Protein AF-A0A0R1L2V9-F1 (afdb_monomer_lite)

Structure (mmCIF, N/CA/C/O backbone):
data_AF-A0A0R1L2V9-F1
#
_entry.id   AF-A0A0R1L2V9-F1
#
loop_
_atom_site.group_PDB
_atom_site.id
_atom_site.type_symbol
_atom_site.label_atom_id
_atom_site.label_alt_id
_atom_site.label_comp_id
_atom_site.label_asym_id
_atom_site.label_entity_id
_atom_site.label_seq_id
_atom_site.pdbx_PDB_ins_code
_atom_site.Cartn_x
_atom_site.Cartn_y
_atom_site.Cartn_z
_atom_site.occupancy
_atom_site.B_iso_or_equiv
_atom_site.auth_seq_id
_atom_site.auth_comp_id
_atom_site.auth_asym_id
_atom_site.auth_atom_id
_atom_site.pdbx_PDB_model_num
ATOM 1 N N . MET A 1 1 ? -15.362 4.537 20.314 1.00 76.81 1 MET A N 1
ATOM 2 C CA . MET A 1 1 ? -13.960 4.116 20.316 1.00 76.81 1 MET A CA 1
ATOM 3 C C . MET A 1 1 ? -13.213 5.041 21.249 1.00 76.81 1 MET A C 1
ATOM 5 O O . MET A 1 1 ? -13.262 6.253 21.044 1.00 76.81 1 MET A O 1
ATOM 9 N N . THR A 1 2 ? -12.652 4.497 22.320 1.00 91.56 2 THR A N 1
ATOM 10 C CA . THR A 1 2 ? -11.661 5.181 23.160 1.00 91.56 2 THR A CA 1
ATOM 11 C C . THR A 1 2 ? -10.327 5.286 22.408 1.00 91.56 2 THR A C 1
ATOM 13 O O . THR A 1 2 ? -10.193 4.738 21.316 1.00 91.56 2 THR A O 1
ATOM 16 N N . SER A 1 3 ? -9.344 6.001 22.966 1.00 88.94 3 SER A N 1
ATOM 17 C CA . SER A 1 3 ? -7.994 6.037 22.376 1.00 88.94 3 SER A CA 1
ATOM 18 C C . SER A 1 3 ? -7.375 4.639 22.340 1.00 88.94 3 SER A C 1
ATOM 20 O O . SER A 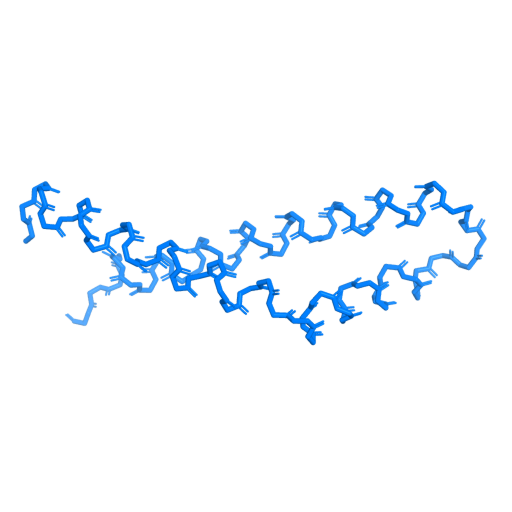1 3 ? -6.901 4.213 21.297 1.00 88.94 3 SER A O 1
ATOM 22 N N . ASP A 1 4 ? -7.476 3.897 23.444 1.00 92.44 4 ASP A N 1
ATOM 23 C CA . ASP A 1 4 ? -6.885 2.562 23.565 1.00 92.44 4 ASP A CA 1
ATOM 24 C C . ASP A 1 4 ? -7.529 1.560 22.588 1.00 92.44 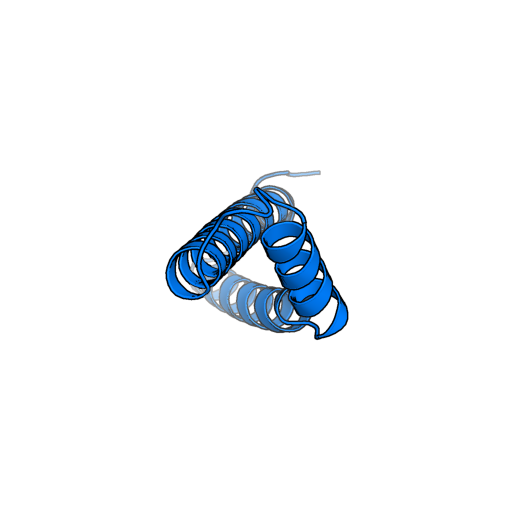4 ASP A C 1
ATOM 26 O O . ASP A 1 4 ? -6.831 0.798 21.925 1.00 92.44 4 ASP A O 1
ATOM 30 N N . GLU A 1 5 ? -8.859 1.616 22.425 1.00 89.94 5 GLU A N 1
ATOM 31 C CA . GLU A 1 5 ? -9.582 0.800 21.435 1.00 89.94 5 GLU A CA 1
ATOM 32 C C . GLU A 1 5 ? -9.193 1.161 19.991 1.00 89.94 5 GLU A C 1
ATOM 34 O O . GLU A 1 5 ? -9.224 0.304 19.106 1.00 89.94 5 GLU A O 1
ATOM 39 N N . PHE A 1 6 ? -8.861 2.430 19.729 1.00 90.19 6 PHE A N 1
ATOM 40 C CA . PHE A 1 6 ? -8.381 2.863 18.417 1.00 90.19 6 PHE A CA 1
ATOM 41 C C . PHE A 1 6 ? -6.977 2.337 18.149 1.00 90.19 6 PHE A C 1
ATOM 43 O O . PHE A 1 6 ? -6.748 1.791 17.074 1.00 90.19 6 PHE A O 1
ATOM 50 N N . ASP A 1 7 ? -6.067 2.465 19.111 1.00 92.88 7 ASP A N 1
ATOM 51 C CA . ASP A 1 7 ? -4.672 2.052 18.958 1.00 92.88 7 ASP A CA 1
ATOM 52 C C . ASP A 1 7 ? -4.555 0.536 18.740 1.00 92.88 7 ASP A C 1
ATOM 54 O O . ASP A 1 7 ? -3.817 0.096 17.855 1.00 92.88 7 ASP A O 1
ATOM 58 N N . GLU A 1 8 ? -5.340 -0.266 19.468 1.00 94.00 8 GLU A N 1
ATOM 59 C CA . GLU A 1 8 ? -5.409 -1.718 19.266 1.00 94.00 8 GLU A CA 1
ATOM 60 C C . GLU A 1 8 ? -5.963 -2.066 17.875 1.00 94.00 8 GLU A C 1
ATOM 62 O O . GLU A 1 8 ? -5.324 -2.797 17.112 1.00 94.00 8 GLU A O 1
ATOM 67 N N . LYS A 1 9 ? -7.101 -1.468 17.483 1.00 90.94 9 LYS A N 1
ATOM 68 C CA . LYS A 1 9 ? -7.693 -1.689 16.153 1.00 90.94 9 LYS A CA 1
ATOM 69 C C . LYS A 1 9 ? -6.751 -1.241 15.029 1.00 90.94 9 LYS A C 1
ATOM 71 O O . LYS A 1 9 ? -6.687 -1.883 13.981 1.00 90.94 9 LYS A O 1
ATOM 76 N N . TYR A 1 10 ? -6.030 -0.142 15.226 1.00 92.81 10 TYR A N 1
ATOM 77 C CA . TYR A 1 10 ? -5.074 0.391 14.263 1.00 92.81 10 TYR A CA 1
ATOM 78 C C . TYR A 1 10 ? -3.860 -0.529 14.102 1.00 92.81 10 TYR A C 1
ATOM 80 O O . TYR A 1 10 ? -3.456 -0.802 12.972 1.00 92.81 10 TYR A O 1
ATOM 88 N N . ALA A 1 11 ? -3.321 -1.069 15.198 1.00 94.50 11 ALA A N 1
ATOM 89 C CA . ALA A 1 11 ? -2.229 -2.038 15.146 1.00 94.50 11 ALA A CA 1
ATOM 90 C C . ALA A 1 11 ? -2.638 -3.328 14.413 1.00 94.50 11 ALA A C 1
ATOM 92 O O . ALA A 1 11 ? -1.910 -3.802 13.540 1.00 94.50 11 ALA A O 1
ATOM 93 N N . GLU A 1 12 ? -3.825 -3.869 14.702 1.00 94.31 12 GLU A N 1
ATOM 94 C CA . GLU A 1 12 ? -4.353 -5.026 13.969 1.00 94.31 12 GLU A CA 1
ATOM 95 C C . GLU A 1 12 ? -4.563 -4.736 12.480 1.00 94.31 12 GLU A C 1
ATOM 97 O O . GLU A 1 12 ? -4.293 -5.589 11.633 1.00 94.31 12 GLU A O 1
ATOM 102 N N . PHE A 1 13 ? -5.067 -3.543 12.159 1.00 94.56 13 PHE A N 1
ATOM 103 C CA . PHE A 1 13 ? -5.255 -3.094 10.786 1.00 94.56 13 PHE A CA 1
ATOM 104 C C . PHE A 1 13 ? -3.927 -3.041 10.023 1.00 94.56 13 PHE A C 1
ATOM 106 O O . PHE A 1 13 ? -3.867 -3.555 8.908 1.00 94.56 13 PHE A O 1
ATOM 113 N N . LEU A 1 14 ? -2.876 -2.468 10.618 1.00 95.19 14 LEU A N 1
ATOM 114 C CA . LEU A 1 14 ? -1.557 -2.389 9.987 1.00 95.19 14 LEU A CA 1
ATOM 115 C C . LEU A 1 14 ? -0.975 -3.773 9.709 1.00 95.19 14 LEU A C 1
ATOM 117 O O . LEU A 1 14 ? -0.557 -4.022 8.586 1.00 95.19 14 LEU A O 1
ATOM 121 N N . ASN A 1 15 ? -1.031 -4.688 10.680 1.00 94.69 15 ASN A N 1
ATOM 122 C CA . ASN A 1 15 ? -0.529 -6.051 10.485 1.00 94.69 15 ASN A CA 1
ATOM 123 C C . ASN A 1 15 ? -1.252 -6.756 9.327 1.00 94.69 15 ASN A C 1
ATOM 125 O O . ASN A 1 15 ? -0.616 -7.326 8.448 1.00 94.69 15 ASN A O 1
ATOM 129 N N . LYS A 1 16 ? -2.589 -6.658 9.278 1.00 92.38 16 LYS A N 1
ATOM 130 C CA . LYS A 1 16 ? -3.382 -7.225 8.175 1.00 92.38 16 LYS A CA 1
ATOM 131 C C . LYS A 1 16 ? -3.060 -6.561 6.837 1.00 92.38 16 LYS A C 1
ATOM 133 O O . LYS A 1 16 ? -3.059 -7.233 5.811 1.00 92.38 16 LYS A O 1
ATOM 138 N N . PHE A 1 17 ? -2.842 -5.247 6.833 1.00 95.06 17 PHE A N 1
ATOM 139 C CA . PHE A 1 17 ? -2.474 -4.515 5.628 1.00 95.06 17 PHE A CA 1
ATOM 140 C C . PHE A 1 17 ? -1.115 -4.968 5.093 1.00 95.06 17 PHE A C 1
ATOM 142 O O . PHE A 1 17 ? -1.016 -5.222 3.896 1.00 95.06 17 PHE A O 1
ATOM 149 N N . ASP A 1 18 ? -0.111 -5.089 5.961 1.00 92.75 18 ASP A N 1
ATOM 150 C CA . ASP A 1 18 ? 1.234 -5.520 5.579 1.00 92.75 18 ASP A CA 1
ATOM 151 C C . ASP A 1 18 ? 1.198 -6.940 4.999 1.00 92.75 18 ASP A C 1
ATOM 153 O O . ASP A 1 18 ? 1.659 -7.141 3.877 1.00 92.75 18 ASP A O 1
ATOM 157 N N . ASP A 1 19 ? 0.522 -7.881 5.669 1.00 92.75 19 ASP A N 1
ATOM 158 C CA . ASP A 1 19 ? 0.349 -9.256 5.174 1.00 92.75 19 ASP A CA 1
ATOM 159 C C . ASP A 1 19 ? -0.335 -9.309 3.795 1.00 92.75 19 ASP A C 1
ATOM 161 O O . ASP A 1 19 ? 0.018 -10.122 2.944 1.00 92.75 19 ASP A O 1
ATOM 165 N N . MET A 1 20 ? -1.335 -8.452 3.558 1.00 91.50 20 MET A N 1
ATOM 166 C CA . MET A 1 20 ? -2.060 -8.411 2.285 1.00 91.50 20 MET A CA 1
ATOM 167 C C . MET A 1 20 ? -1.285 -7.708 1.170 1.00 91.50 20 MET A C 1
ATOM 169 O O . MET A 1 20 ? -1.430 -8.067 0.002 1.00 91.50 20 MET A O 1
ATOM 173 N N . PHE A 1 21 ? -0.550 -6.642 1.493 1.00 93.69 21 PHE A N 1
ATOM 174 C CA . PHE A 1 21 ? 0.138 -5.832 0.493 1.00 93.69 21 PHE A CA 1
ATOM 175 C C . PHE A 1 21 ? 1.455 -6.475 0.056 1.00 93.69 21 PHE A C 1
ATOM 177 O O . PHE A 1 21 ? 1.770 -6.437 -1.135 1.00 93.69 21 PHE A O 1
ATOM 184 N N . ASP A 1 22 ? 2.176 -7.095 0.991 1.00 92.44 22 ASP A N 1
ATOM 185 C CA . ASP A 1 22 ? 3.456 -7.770 0.746 1.00 92.44 22 ASP A CA 1
ATOM 186 C C . ASP A 1 22 ? 3.299 -9.226 0.285 1.00 92.44 22 ASP A C 1
ATOM 188 O O . ASP A 1 22 ? 4.262 -9.995 0.279 1.00 92.44 22 ASP A O 1
ATOM 192 N N . ASP A 1 23 ? 2.098 -9.600 -0.159 1.00 94.25 23 ASP A N 1
ATOM 193 C CA . ASP A 1 23 ? 1.877 -10.862 -0.851 1.00 94.25 23 ASP A CA 1
ATOM 194 C C . ASP A 1 23 ? 2.762 -10.972 -2.110 1.00 94.25 23 ASP A C 1
ATOM 196 O O . ASP A 1 23 ? 2.961 -10.007 -2.862 1.00 94.25 23 ASP A O 1
ATOM 200 N N . GLU A 1 24 ? 3.296 -12.173 -2.348 1.00 92.88 24 GLU A N 1
ATOM 201 C CA . GLU A 1 24 ? 4.268 -12.437 -3.412 1.00 92.88 24 GLU A CA 1
ATOM 202 C C . GLU A 1 24 ? 3.712 -12.104 -4.806 1.00 92.88 24 GLU A C 1
ATOM 204 O O . GLU A 1 24 ? 4.443 -11.566 -5.645 1.00 92.88 24 GLU A O 1
ATOM 209 N N . GLU A 1 25 ? 2.416 -12.336 -5.050 1.00 92.62 25 GLU A N 1
ATOM 210 C CA . GLU A 1 25 ? 1.786 -12.016 -6.333 1.00 92.62 25 GLU A CA 1
ATOM 211 C C . GLU A 1 25 ? 1.742 -10.502 -6.572 1.00 92.62 25 GLU A C 1
ATOM 213 O O . GLU A 1 25 ? 2.002 -10.030 -7.685 1.00 92.62 25 GLU A O 1
ATOM 218 N N . ASN A 1 26 ? 1.452 -9.716 -5.529 1.00 91.38 26 ASN A N 1
ATOM 219 C CA . ASN A 1 26 ? 1.406 -8.261 -5.642 1.00 91.38 26 ASN A CA 1
ATOM 220 C C . ASN A 1 26 ? 2.809 -7.668 -5.837 1.00 91.38 26 ASN A C 1
ATOM 222 O O . ASN A 1 26 ? 2.991 -6.783 -6.678 1.00 91.38 26 ASN A O 1
ATOM 226 N N . ILE A 1 27 ? 3.812 -8.188 -5.123 1.00 92.44 27 ILE A N 1
ATOM 227 C CA . ILE A 1 27 ? 5.212 -7.781 -5.299 1.00 92.44 27 ILE A CA 1
ATOM 228 C C . ILE A 1 27 ? 5.690 -8.087 -6.722 1.00 92.44 27 ILE A C 1
ATOM 230 O O . ILE A 1 27 ? 6.306 -7.224 -7.359 1.00 92.44 27 ILE A O 1
ATOM 234 N N . GLU A 1 28 ? 5.407 -9.283 -7.248 1.00 93.50 28 GLU A N 1
ATOM 235 C CA . GLU A 1 28 ? 5.832 -9.647 -8.601 1.00 93.50 28 GLU A CA 1
ATOM 236 C C . GLU A 1 28 ? 5.103 -8.815 -9.662 1.00 93.50 28 GLU A C 1
ATOM 238 O O . GLU A 1 28 ? 5.736 -8.373 -10.620 1.00 93.50 28 GLU A O 1
ATOM 243 N N . ARG A 1 29 ? 3.820 -8.481 -9.464 1.00 94.44 29 ARG A N 1
ATOM 244 C CA . ARG A 1 29 ? 3.108 -7.548 -10.351 1.00 94.44 29 ARG A CA 1
ATOM 245 C C . ARG A 1 29 ? 3.800 -6.183 -10.413 1.00 94.44 29 ARG A C 1
ATOM 247 O O . ARG A 1 29 ? 4.069 -5.691 -11.506 1.00 94.44 29 ARG A O 1
ATOM 254 N N . ILE A 1 30 ? 4.124 -5.584 -9.264 1.00 92.69 30 ILE A N 1
ATOM 255 C CA . ILE A 1 30 ? 4.804 -4.275 -9.208 1.00 92.69 30 ILE A CA 1
ATOM 256 C C . ILE A 1 30 ? 6.185 -4.360 -9.874 1.00 92.69 30 ILE A C 1
ATOM 258 O O . ILE A 1 30 ? 6.617 -3.442 -10.575 1.00 92.69 30 ILE A O 1
ATOM 262 N N . ARG A 1 31 ? 6.884 -5.484 -9.690 1.00 89.69 31 ARG A N 1
ATOM 263 C CA . ARG A 1 31 ? 8.172 -5.744 -10.336 1.00 89.69 31 ARG A CA 1
ATOM 264 C C . ARG A 1 31 ? 8.048 -5.828 -11.858 1.00 89.69 31 ARG A C 1
ATOM 266 O O . ARG A 1 31 ? 8.880 -5.244 -12.554 1.00 89.69 31 ARG A O 1
ATOM 273 N N . GLU A 1 32 ? 7.051 -6.534 -12.378 1.00 90.50 32 GLU A N 1
ATOM 274 C CA . GLU A 1 32 ? 6.800 -6.637 -13.819 1.00 90.50 32 GLU A CA 1
ATOM 275 C C . GLU A 1 32 ? 6.400 -5.289 -14.427 1.00 90.50 32 GLU A C 1
ATOM 277 O O . GLU A 1 32 ? 6.936 -4.907 -15.469 1.00 90.50 32 GLU A O 1
ATOM 282 N N . ASP A 1 33 ? 5.563 -4.506 -13.746 1.00 87.81 33 ASP A N 1
ATOM 283 C CA . ASP A 1 33 ? 5.206 -3.148 -14.176 1.00 87.81 33 ASP A CA 1
ATOM 284 C C . ASP A 1 33 ? 6.452 -2.246 -14.282 1.00 87.81 33 ASP A C 1
ATOM 286 O O . ASP A 1 33 ? 6.653 -1.557 -15.288 1.00 87.81 33 ASP A O 1
ATOM 290 N N . ALA A 1 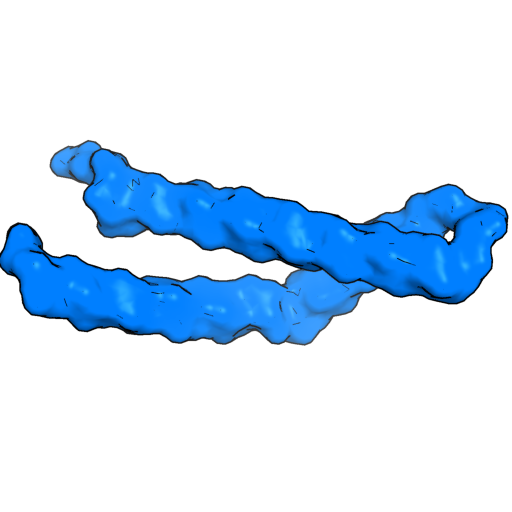34 ? 7.356 -2.320 -13.298 1.00 85.62 34 ALA A N 1
ATOM 291 C CA . ALA A 1 34 ? 8.616 -1.579 -13.317 1.00 85.62 34 ALA A CA 1
ATOM 292 C C . ALA A 1 34 ? 9.578 -2.053 -14.428 1.00 85.62 34 ALA A C 1
ATOM 294 O O . ALA A 1 34 ? 10.285 -1.233 -15.026 1.00 85.62 34 ALA A O 1
ATOM 295 N N . LYS A 1 35 ? 9.605 -3.359 -14.741 1.00 81.06 35 LYS A N 1
ATOM 296 C CA . LYS A 1 35 ? 10.404 -3.933 -15.845 1.00 81.06 35 LYS A CA 1
ATOM 297 C C . LYS A 1 35 ? 9.875 -3.526 -17.222 1.00 81.06 35 LYS A C 1
ATOM 299 O O . LYS A 1 35 ? 10.685 -3.260 -18.111 1.00 81.06 35 LYS A O 1
ATOM 304 N N . ASN A 1 36 ? 8.552 -3.458 -17.380 1.00 79.75 36 ASN A N 1
ATOM 305 C CA . ASN A 1 36 ? 7.856 -3.118 -18.627 1.00 79.75 36 ASN A CA 1
ATOM 306 C C . ASN A 1 36 ? 7.856 -1.612 -18.949 1.00 79.75 36 ASN A C 1
ATOM 308 O O . ASN A 1 36 ? 7.249 -1.188 -19.934 1.00 79.75 36 ASN A O 1
ATOM 312 N N . GLY A 1 37 ? 8.544 -0.802 -18.139 1.00 74.25 37 GLY A N 1
ATOM 313 C CA . GLY A 1 37 ? 8.814 0.606 -18.410 1.00 74.25 37 GLY A CA 1
ATOM 314 C C . GLY A 1 37 ? 9.752 0.830 -19.607 1.00 74.25 37 GLY A C 1
ATOM 315 O O . GLY A 1 37 ? 9.753 0.099 -20.593 1.00 74.25 37 GLY A O 1
ATOM 316 N N . ASN A 1 38 ? 10.573 1.881 -19.556 1.00 78.44 38 ASN A N 1
ATOM 317 C CA . ASN A 1 38 ? 11.478 2.200 -20.661 1.00 78.44 38 ASN A CA 1
ATOM 318 C C . ASN A 1 38 ? 12.507 1.062 -20.865 1.00 78.44 38 ASN A C 1
ATOM 320 O O . ASN A 1 38 ? 13.323 0.814 -19.972 1.00 78.44 38 ASN A O 1
ATOM 324 N N . PRO A 1 39 ? 12.529 0.392 -22.034 1.00 77.50 39 PRO A N 1
ATOM 325 C CA . PRO A 1 39 ? 13.411 -0.752 -22.271 1.00 77.50 39 PRO A CA 1
ATOM 326 C C . PRO A 1 39 ? 14.899 -0.380 -22.222 1.00 77.50 39 PRO A C 1
ATOM 328 O O . PRO A 1 39 ? 15.733 -1.253 -21.980 1.00 77.50 39 PRO A O 1
ATOM 331 N N . ASN A 1 40 ? 15.222 0.906 -22.397 1.00 84.25 40 ASN A N 1
ATOM 332 C CA . ASN A 1 40 ? 16.586 1.433 -22.366 1.00 84.25 40 ASN A CA 1
ATOM 333 C C . ASN A 1 40 ? 17.106 1.743 -20.954 1.00 84.25 40 ASN A C 1
ATOM 335 O O . ASN A 1 40 ? 18.251 2.171 -20.819 1.00 84.25 40 ASN A O 1
ATOM 339 N N . ASP A 1 41 ? 16.292 1.573 -19.912 1.00 85.12 41 ASP A N 1
ATOM 340 C CA . ASP A 1 41 ? 16.750 1.806 -18.546 1.00 85.12 41 ASP A CA 1
ATOM 341 C C . ASP A 1 41 ? 17.755 0.730 -18.116 1.00 85.12 41 ASP A C 1
ATOM 343 O O . ASP A 1 41 ? 17.524 -0.478 -18.277 1.00 85.12 41 ASP A O 1
ATOM 347 N N . ASP A 1 42 ? 18.856 1.178 -17.512 1.00 88.06 42 ASP A N 1
ATOM 348 C CA . ASP A 1 42 ? 19.776 0.297 -16.804 1.00 88.06 42 ASP A CA 1
ATOM 349 C C . ASP A 1 42 ? 19.113 -0.343 -15.568 1.00 88.06 42 ASP A C 1
ATOM 351 O O . ASP A 1 42 ? 18.012 0.017 -15.136 1.00 88.06 42 ASP A O 1
ATOM 355 N N . TRP A 1 43 ? 19.789 -1.338 -14.996 1.00 83.88 43 TRP A N 1
ATOM 356 C CA . TRP A 1 43 ? 19.277 -2.075 -13.842 1.00 83.88 43 TRP A CA 1
ATOM 357 C C . TRP A 1 43 ? 19.021 -1.174 -12.623 1.00 83.88 43 TRP A C 1
ATOM 359 O O . TRP A 1 43 ? 18.033 -1.364 -11.916 1.00 83.88 43 TRP A O 1
ATOM 369 N N . THR A 1 44 ? 19.868 -0.167 -12.404 1.00 88.69 44 THR A N 1
ATOM 370 C CA . THR A 1 44 ? 19.748 0.765 -11.278 1.00 88.69 44 THR A CA 1
ATOM 371 C C . THR A 1 44 ? 18.479 1.603 -11.399 1.00 88.69 44 THR A C 1
ATOM 373 O O . THR A 1 44 ? 17.707 1.701 -10.448 1.00 88.69 44 THR A O 1
ATOM 376 N N . ASN A 1 45 ? 18.212 2.153 -12.582 1.00 88.25 45 ASN A N 1
ATOM 377 C CA . ASN A 1 45 ? 17.002 2.915 -12.869 1.00 88.25 45 ASN A CA 1
ATOM 378 C C . ASN A 1 45 ? 15.745 2.045 -12.756 1.00 88.25 45 ASN A C 1
ATOM 380 O O . ASN A 1 45 ? 14.747 2.490 -12.191 1.00 88.25 45 ASN A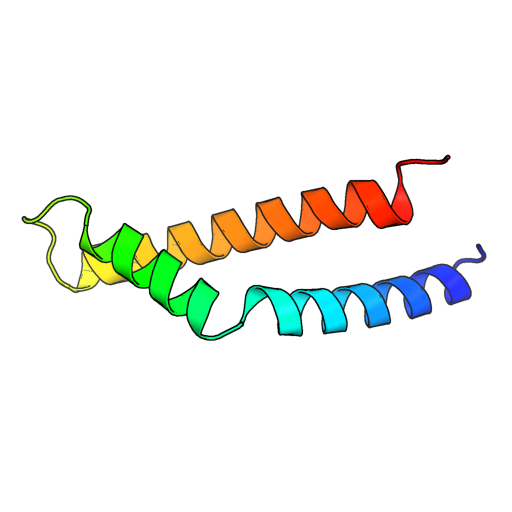 O 1
ATOM 384 N N . LYS A 1 46 ? 15.798 0.789 -13.216 1.00 86.25 46 LYS A N 1
ATOM 385 C CA . LYS A 1 46 ? 14.698 -0.174 -13.035 1.00 86.25 46 LYS A CA 1
ATOM 386 C C . LYS A 1 46 ? 14.423 -0.460 -11.557 1.00 86.25 46 LYS A C 1
ATOM 388 O O . LYS A 1 46 ? 13.264 -0.474 -11.151 1.00 86.25 46 LYS A O 1
ATOM 393 N N . MET A 1 47 ? 15.468 -0.615 -10.742 1.00 90.00 47 MET A N 1
ATOM 394 C CA . MET A 1 47 ? 15.332 -0.809 -9.296 1.00 90.00 47 MET A CA 1
ATOM 395 C C . MET A 1 47 ? 14.737 0.425 -8.605 1.00 90.00 47 MET A C 1
ATOM 397 O O . MET A 1 47 ? 13.817 0.292 -7.802 1.00 90.00 47 MET A O 1
ATOM 401 N N . PHE A 1 48 ? 15.202 1.631 -8.945 1.00 91.38 48 PHE A N 1
ATOM 402 C CA . PHE A 1 48 ? 14.627 2.867 -8.403 1.00 91.38 48 PHE A CA 1
ATOM 403 C C . PHE A 1 48 ? 13.147 3.016 -8.752 1.00 91.38 48 PHE A C 1
ATOM 405 O O . PHE A 1 48 ? 12.353 3.377 -7.887 1.00 91.38 48 PHE A O 1
ATOM 412 N N . LYS A 1 49 ? 12.764 2.698 -9.993 1.00 89.88 49 LYS A N 1
ATOM 413 C CA . LYS A 1 49 ? 11.361 2.721 -10.421 1.00 89.88 49 LYS A CA 1
ATOM 414 C C . LYS A 1 49 ? 10.511 1.714 -9.658 1.00 89.88 49 LYS A C 1
ATOM 416 O O . LYS A 1 49 ? 9.431 2.082 -9.213 1.00 89.88 49 LYS A O 1
ATOM 421 N N . PHE A 1 50 ? 11.014 0.495 -9.460 1.00 92.31 50 PHE A N 1
ATOM 422 C CA . PHE A 1 50 ? 10.343 -0.507 -8.633 1.00 92.31 50 PHE A CA 1
ATOM 423 C C . PHE A 1 50 ? 10.101 0.010 -7.211 1.00 92.31 50 PHE A C 1
ATOM 425 O O . PHE A 1 50 ? 8.958 0.024 -6.769 1.00 92.31 50 PHE A O 1
ATOM 432 N N . ILE A 1 51 ? 11.143 0.497 -6.526 1.00 94.19 51 ILE A N 1
ATOM 433 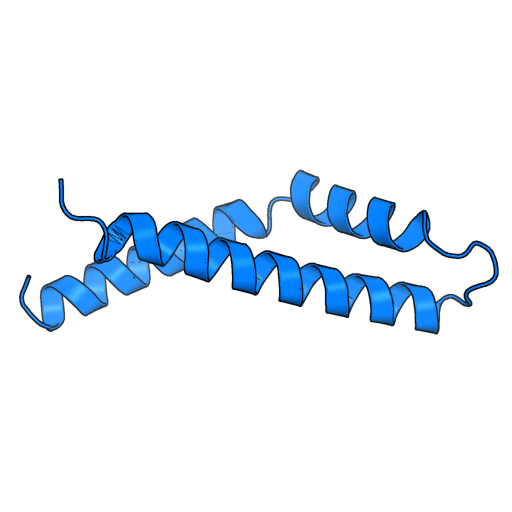C CA . ILE A 1 51 ? 11.027 1.013 -5.151 1.00 94.19 51 ILE A CA 1
ATOM 434 C C . ILE A 1 51 ? 10.026 2.170 -5.099 1.00 94.19 51 ILE A C 1
ATOM 436 O O . ILE A 1 51 ? 9.131 2.184 -4.260 1.00 94.19 51 ILE A O 1
ATOM 440 N N . GLN A 1 52 ? 10.137 3.127 -6.023 1.00 93.81 52 GLN A N 1
ATOM 441 C CA . GLN A 1 52 ? 9.228 4.268 -6.074 1.00 93.81 52 GLN A CA 1
ATOM 442 C C . GLN A 1 52 ? 7.773 3.829 -6.292 1.00 93.81 52 GLN A C 1
ATOM 444 O O . GLN A 1 52 ? 6.868 4.371 -5.659 1.00 93.81 52 GLN A O 1
ATOM 449 N N . GLN A 1 53 ? 7.533 2.874 -7.191 1.00 93.62 53 GLN A N 1
ATOM 450 C CA . GLN A 1 53 ? 6.192 2.369 -7.463 1.00 93.62 53 GLN A CA 1
ATOM 451 C C . GLN A 1 53 ? 5.634 1.598 -6.265 1.00 93.62 53 GLN A C 1
ATOM 453 O O . GLN A 1 53 ? 4.512 1.876 -5.849 1.00 93.62 53 GLN A O 1
ATOM 458 N N . TYR A 1 54 ? 6.431 0.706 -5.678 1.00 95.44 54 TYR A N 1
ATOM 459 C CA . TYR A 1 54 ? 6.068 -0.052 -4.485 1.00 95.44 54 TYR A CA 1
ATOM 460 C C . TYR A 1 54 ? 5.634 0.879 -3.344 1.00 95.44 54 TYR A C 1
ATOM 462 O O . TYR A 1 54 ? 4.517 0.754 -2.847 1.00 95.44 54 TYR A O 1
ATOM 470 N N . GLU A 1 55 ? 6.446 1.884 -3.003 1.00 95.06 55 GLU A N 1
ATOM 471 C CA . GLU A 1 55 ? 6.134 2.823 -1.915 1.00 95.06 55 GLU A CA 1
ATOM 472 C C . GLU A 1 55 ? 4.894 3.680 -2.204 1.00 95.06 55 GLU A C 1
ATOM 474 O O . GLU A 1 55 ? 4.067 3.924 -1.317 1.00 95.06 55 GLU A O 1
ATOM 479 N N . ASN A 1 56 ? 4.726 4.120 -3.456 1.00 95.38 56 ASN A N 1
ATOM 480 C CA . ASN A 1 56 ? 3.552 4.888 -3.867 1.00 95.38 56 ASN A CA 1
ATOM 481 C C . ASN A 1 56 ? 2.272 4.057 -3.751 1.00 95.38 56 ASN A C 1
ATOM 483 O O . ASN A 1 56 ? 1.267 4.530 -3.217 1.00 95.38 56 ASN A O 1
ATOM 487 N N . GLU A 1 57 ? 2.291 2.825 -4.256 1.00 95.56 57 GLU A N 1
ATOM 488 C CA . GLU A 1 57 ? 1.140 1.929 -4.192 1.00 95.56 57 GLU A CA 1
ATOM 489 C C . GLU A 1 57 ? 0.822 1.523 -2.752 1.00 95.56 57 GLU A C 1
ATOM 491 O O . GLU A 1 57 ? 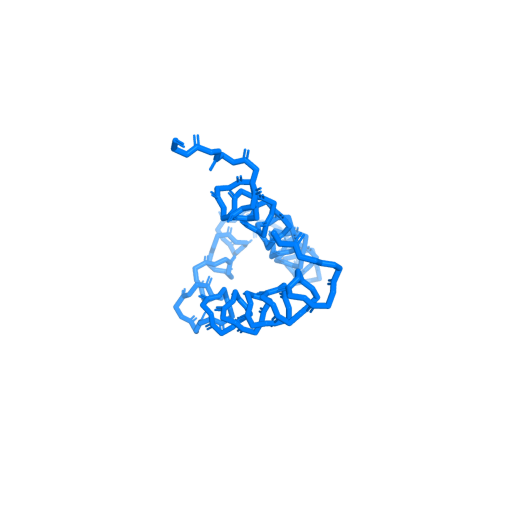-0.348 1.564 -2.360 1.00 95.56 57 GLU A O 1
ATOM 496 N N . ARG A 1 58 ? 1.848 1.234 -1.940 1.00 96.25 58 ARG A N 1
ATOM 497 C CA . ARG A 1 58 ? 1.701 0.919 -0.515 1.00 96.25 58 ARG A CA 1
ATOM 498 C C . ARG A 1 58 ? 1.025 2.064 0.223 1.00 96.25 58 ARG A C 1
ATOM 500 O O . ARG A 1 58 ? 0.001 1.867 0.873 1.00 96.25 58 ARG A O 1
ATOM 507 N N . THR A 1 59 ? 1.538 3.280 0.051 1.00 95.88 59 THR A N 1
ATOM 508 C CA . THR A 1 59 ? 0.988 4.483 0.690 1.00 95.88 59 THR A CA 1
ATOM 509 C C . THR A 1 59 ? -0.456 4.739 0.258 1.00 95.88 59 THR A C 1
ATOM 511 O O . THR A 1 59 ? -1.330 4.959 1.098 1.00 95.88 59 THR A O 1
ATOM 514 N N . ASN A 1 60 ? -0.739 4.672 -1.045 1.00 95.06 60 ASN A N 1
ATOM 515 C CA . ASN A 1 60 ? -2.081 4.913 -1.573 1.00 95.06 60 ASN A CA 1
ATOM 516 C C . ASN A 1 60 ? -3.096 3.873 -1.078 1.00 95.06 60 ASN A C 1
ATOM 518 O O . ASN A 1 60 ? -4.220 4.237 -0.719 1.00 95.06 60 ASN A O 1
ATOM 522 N N . ASN A 1 61 ? -2.716 2.594 -1.031 1.00 94.50 61 ASN A N 1
ATOM 523 C CA . ASN A 1 61 ? -3.587 1.529 -0.541 1.00 94.50 61 ASN A CA 1
ATOM 524 C C . ASN A 1 61 ? -3.815 1.635 0.967 1.00 94.50 61 ASN A C 1
ATOM 526 O O . ASN A 1 61 ? -4.967 1.545 1.397 1.00 94.50 61 ASN A O 1
ATOM 530 N N . LEU A 1 62 ? -2.768 1.915 1.748 1.00 95.19 62 LEU A N 1
ATOM 531 C CA . LEU A 1 62 ? -2.879 2.137 3.188 1.00 95.19 62 LEU A CA 1
ATOM 532 C C . LEU A 1 62 ? -3.872 3.263 3.490 1.00 95.19 62 LEU A C 1
ATOM 534 O O . LEU A 1 62 ? -4.826 3.061 4.239 1.00 95.19 62 LEU A O 1
ATOM 538 N N . VAL A 1 63 ? -3.706 4.425 2.845 1.00 93.81 63 VAL A N 1
ATOM 539 C CA . VAL A 1 63 ? -4.619 5.567 3.000 1.00 93.81 63 VAL A CA 1
ATOM 540 C C . VAL A 1 63 ? -6.037 5.181 2.590 1.00 93.81 63 VAL A C 1
ATOM 542 O O . VAL A 1 63 ? -6.983 5.429 3.333 1.00 93.81 63 VAL A O 1
ATOM 545 N N . ARG A 1 64 ? -6.215 4.543 1.428 1.00 92.75 64 ARG A N 1
ATOM 546 C CA . ARG A 1 64 ? -7.542 4.166 0.925 1.00 92.75 64 ARG A CA 1
ATOM 547 C C . ARG A 1 64 ? -8.284 3.234 1.879 1.00 92.75 64 ARG A C 1
ATOM 549 O O . ARG A 1 64 ? -9.489 3.410 2.066 1.00 92.75 64 ARG A O 1
ATOM 556 N N . ILE A 1 65 ? -7.606 2.232 2.430 1.00 91.56 65 ILE A N 1
ATOM 557 C CA . ILE A 1 65 ? -8.238 1.264 3.330 1.00 91.56 65 ILE A CA 1
ATOM 558 C C . ILE A 1 65 ? -8.459 1.902 4.703 1.00 91.56 65 ILE A C 1
ATOM 560 O O . ILE A 1 65 ? -9.556 1.773 5.235 1.00 91.56 65 ILE A O 1
ATOM 564 N N . ALA A 1 66 ? -7.512 2.691 5.218 1.00 91.44 66 ALA A N 1
ATOM 565 C CA . ALA A 1 66 ? -7.694 3.424 6.471 1.00 91.44 66 ALA A CA 1
ATOM 566 C C . ALA A 1 66 ? -8.892 4.392 6.412 1.00 91.44 66 ALA A C 1
ATOM 568 O O . ALA A 1 66 ? -9.697 4.444 7.341 1.00 91.44 66 ALA A O 1
ATOM 569 N N . LEU A 1 67 ? -9.068 5.113 5.295 1.00 90.75 67 LEU A N 1
ATOM 570 C CA . LEU A 1 67 ? -10.243 5.964 5.074 1.00 90.75 67 LEU A CA 1
ATOM 571 C C . LEU A 1 67 ? -11.548 5.156 5.166 1.00 90.75 67 LEU A C 1
ATOM 573 O O . LEU A 1 67 ? -12.501 5.607 5.797 1.00 90.75 67 LEU A O 1
ATOM 577 N N . LYS A 1 68 ? -11.596 3.960 4.568 1.00 88.31 68 LYS A N 1
ATOM 578 C CA . LYS A 1 68 ? -12.773 3.079 4.638 1.00 88.31 68 LYS A CA 1
ATOM 579 C C . LYS A 1 68 ? -13.017 2.525 6.040 1.00 88.31 68 LYS A C 1
ATOM 581 O O . LYS A 1 68 ? -14.156 2.495 6.475 1.00 88.31 68 LYS A O 1
ATOM 586 N N . GLU A 1 69 ? -11.961 2.099 6.722 1.00 86.25 69 GLU A N 1
ATOM 587 C CA . GLU A 1 69 ? -12.042 1.348 7.979 1.00 86.25 69 GLU A CA 1
ATOM 588 C C . GLU A 1 69 ? -12.300 2.238 9.207 1.00 86.25 69 GLU A C 1
ATOM 590 O O . GLU A 1 69 ? -12.873 1.786 10.204 1.00 86.25 69 GLU A O 1
ATOM 595 N N . PHE A 1 70 ? -11.867 3.504 9.151 1.00 87.06 70 PHE A N 1
ATOM 596 C CA . PHE A 1 70 ? -11.902 4.413 10.301 1.00 87.06 70 PHE A CA 1
ATOM 597 C C . PHE A 1 70 ? -12.690 5.708 10.074 1.00 87.06 70 PHE A C 1
ATOM 599 O O . PHE A 1 70 ? -13.129 6.314 11.051 1.00 87.06 70 PHE A O 1
ATOM 606 N N . LEU A 1 71 ? -12.863 6.167 8.827 1.00 81.19 71 LEU A N 1
ATOM 607 C CA . LEU A 1 71 ? -13.424 7.499 8.543 1.00 81.19 71 LEU A CA 1
ATOM 608 C C . LEU A 1 71 ? -14.777 7.470 7.827 1.00 81.19 71 LEU A C 1
ATOM 610 O O . LEU A 1 71 ? -15.594 8.364 8.060 1.00 81.19 71 LEU A O 1
ATOM 614 N N . ILE A 1 72 ? -15.045 6.468 6.989 1.00 72.25 72 ILE A N 1
ATOM 615 C CA . ILE A 1 72 ? -16.373 6.281 6.400 1.00 72.25 72 ILE A CA 1
ATOM 616 C C . ILE A 1 72 ? -17.264 5.629 7.462 1.00 72.25 72 ILE A C 1
ATOM 618 O O . ILE A 1 72 ? -17.153 4.441 7.743 1.00 72.25 72 ILE A O 1
ATOM 622 N N . LYS A 1 73 ? -18.124 6.437 8.089 1.00 56.53 73 LYS A N 1
ATOM 623 C CA . LYS A 1 73 ? -19.259 5.936 8.868 1.00 56.53 73 LYS A CA 1
ATOM 624 C C . LYS A 1 73 ? -20.313 5.404 7.897 1.00 56.53 73 LYS A C 1
ATOM 626 O O . LYS A 1 73 ? -20.715 6.157 7.010 1.00 56.53 73 LYS A O 1
ATOM 631 N N . ASP A 1 74 ? -20.758 4.168 8.100 1.00 50.72 74 ASP A N 1
ATOM 632 C CA . ASP A 1 74 ? -22.125 3.785 7.723 1.00 50.72 74 ASP A CA 1
ATOM 633 C C . ASP A 1 74 ? -23.143 4.588 8.555 1.00 50.72 74 ASP A C 1
ATOM 635 O O . ASP A 1 74 ? -22.883 4.817 9.766 1.00 50.72 74 ASP A O 1
#

Organism: NCBI:txid1423808

Secondary structure (DSSP, 8-state):
--HHHHHHHHHHHHHHHHHHHS-HHHHHHHHHHHHTS-TT--HHHHHHHHHHHHHHHHHHHHHHHHIIIII---

Radius of gyration: 16.19 Å; chains: 1; bounding box: 42×20×46 Å

pLDDT: mean 89.24, std 7.98, range [50.72, 96.25]

Foldseek 3Di:
DDPVVVVVVVVVLVVVLCVVCPPPVNLVVLLVVLCPPDVPDDPVSSVVSSVVSSVVVSVVVSVVVCCVPPPDDD

Sequence (74 aa):
MTSDEFDEKYAEFLNKFDDMFDDEENIERIREDAKNGNPNDDWTNKMFKFIQQYENERTNNLVRIALKEFLIKD